Protein AF-A0A4Q6EP50-F1 (afdb_monomer)

Mean predicted aligned error: 2.56 Å

Sequence (118 aa):
MTIAEQVRAAAAGEHPRLIARMASGWLFLGDTQPLSGYCVLVADPVVGSLNALDEGARAIYLRDMGLVGDALLAGLGAARVNYEFWGNLDPTLHTHIVPRFSWEPASLRVLPPRQAYD

Radius of gyration: 14.12 Å; Cα contacts (8 Å, |Δi|>4): 181; chains: 1; bounding box: 37×26×37 Å

Solvent-accessible surface area (backbone atoms only — not comparable to full-atom values): 6751 Å² total; per-residue (Å²): 125,56,71,72,52,47,52,54,30,44,77,71,73,66,38,93,44,61,74,44,83,52,94,35,22,42,34,28,52,40,97,62,61,91,42,76,75,25,27,33,42,34,40,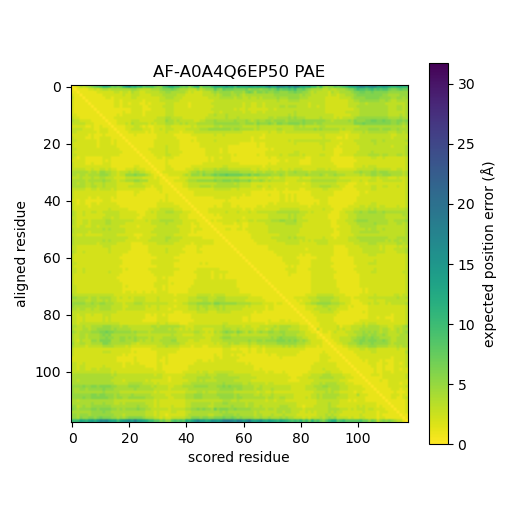54,75,82,37,54,38,75,82,72,43,55,74,68,59,36,52,43,38,57,48,51,53,48,53,52,43,52,48,40,35,72,74,68,66,30,74,46,68,46,80,46,76,74,39,79,89,59,62,40,33,42,35,42,38,36,47,37,54,83,84,49,56,74,83,41,66,77,42,59,66,69,75,52,67,106

Foldseek 3Di:
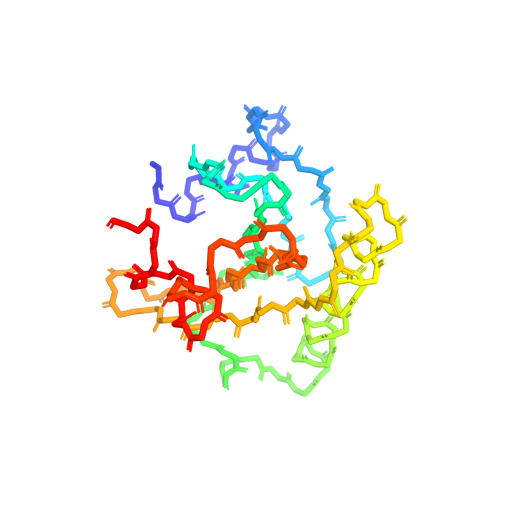DALVVQQVCVVVVNNPFWPDAAPQATKGADPDCLPPLWIKGFGVVWDQELVRDDPVSSVSSVVRLVVSFVCCCVVVVFPGWDWDFDCPVPRTDMITIGGHHPPPDPVLSPDDCVVSPD

Nearest PDB structures (foldseek):
  2oik-assembly2_D  TM=9.138E-01  e=2.570E-05  Methylobacillus flagellatus KT
  3p0t-assembly1_B  TM=7.956E-01  e=2.413E-05  Mycobacterium avium subsp. paratuberculosis K-10
  7mqw-assembly1_B  TM=7.989E-01  e=6.219E-05  Mycolicibacterium smegmatis
  3l7x-assembly1_A-2  TM=8.307E-01  e=8.527E-05  Streptococcus mutans UA159
  3imi-assembly2_C  TM=8.095E-01  e=1.030E-04  Bacillus anthracis str. 'Ames Ancestor'

pLDDT: mean 96.07, std 3.41, range [77.19, 98.81]

Secondary structure (DSSP, 8-state):
--HHHHHHHHHTT--TTEEEE-SSEEEEE-SS-SSTT-EEEEESS--SSGGGS-HHHHHHHHHHHHHHHHHHHHHH--SEEEEE---SSS-S-EEEEEEE-TTS-HHHHTS-HHHHH-

Structure (mmCIF, N/CA/C/O backbo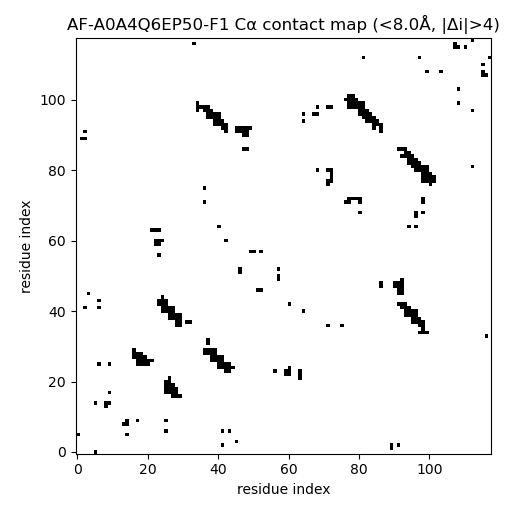ne):
data_AF-A0A4Q6EP50-F1
#
_entry.id   AF-A0A4Q6EP50-F1
#
loop_
_atom_site.group_PDB
_atom_site.id
_atom_site.type_symbol
_atom_site.label_atom_id
_atom_site.label_alt_id
_atom_site.label_comp_id
_atom_site.label_asym_id
_atom_site.label_entity_id
_atom_site.label_seq_id
_atom_site.pdbx_PDB_ins_code
_atom_site.Cartn_x
_atom_site.Cartn_y
_atom_site.Cartn_z
_atom_site.occupancy
_atom_site.B_iso_or_equiv
_atom_site.auth_seq_id
_atom_site.auth_comp_id
_atom_site.auth_asym_id
_atom_site.auth_atom_id
_atom_site.pdbx_PDB_model_num
ATOM 1 N N . MET A 1 1 ? -3.029 16.546 1.460 1.00 77.19 1 MET A N 1
ATOM 2 C CA . MET A 1 1 ? -3.968 16.180 2.539 1.00 77.19 1 MET A CA 1
ATOM 3 C C . MET A 1 1 ? -3.227 15.271 3.496 1.00 77.19 1 MET A C 1
ATOM 5 O O . MET A 1 1 ? -2.535 14.373 3.026 1.00 77.19 1 MET A O 1
ATOM 9 N N . THR A 1 2 ? -3.334 15.507 4.798 1.00 87.88 2 THR A N 1
ATOM 10 C CA . THR A 1 2 ? -2.848 14.560 5.814 1.00 87.88 2 THR A CA 1
ATOM 11 C C . THR A 1 2 ? -3.575 13.222 5.671 1.00 87.88 2 THR A C 1
ATOM 13 O O . THR A 1 2 ? -4.675 13.168 5.112 1.00 87.88 2 THR A O 1
ATOM 16 N N . ILE A 1 3 ? -3.013 12.133 6.196 1.00 90.38 3 ILE A N 1
ATOM 17 C CA . ILE A 1 3 ? -3.696 10.829 6.172 1.00 90.38 3 ILE A CA 1
ATOM 18 C C . ILE A 1 3 ? -5.085 10.890 6.828 1.00 90.38 3 ILE A C 1
ATOM 20 O O . ILE A 1 3 ? -6.055 10.367 6.282 1.00 90.38 3 ILE A O 1
ATOM 24 N N . ALA A 1 4 ? -5.222 11.605 7.946 1.00 89.50 4 ALA A N 1
ATOM 25 C CA . ALA A 1 4 ? -6.514 11.771 8.609 1.00 89.50 4 ALA A CA 1
ATOM 26 C C . ALA A 1 4 ? -7.541 12.521 7.736 1.00 89.50 4 ALA A C 1
ATOM 28 O O . ALA A 1 4 ? -8.731 12.210 7.771 1.00 89.50 4 ALA A O 1
ATOM 29 N N . GLU A 1 5 ? -7.103 13.504 6.944 1.00 92.38 5 GLU A N 1
ATOM 30 C CA . GLU A 1 5 ? -7.964 14.185 5.969 1.00 92.38 5 GLU A CA 1
ATOM 31 C C . GLU A 1 5 ? -8.380 13.255 4.830 1.00 92.38 5 GLU A C 1
ATOM 33 O O . GLU A 1 5 ? -9.546 13.277 4.439 1.00 92.38 5 GLU A O 1
ATOM 38 N N . GLN A 1 6 ? -7.464 12.420 4.327 1.00 94.38 6 GLN A N 1
ATOM 39 C CA . GLN A 1 6 ? -7.779 11.441 3.283 1.00 94.38 6 GLN A CA 1
ATOM 40 C C . GLN A 1 6 ? -8.835 10.440 3.759 1.00 94.38 6 GLN A C 1
ATOM 42 O O . GLN A 1 6 ? -9.818 10.220 3.057 1.00 94.38 6 GLN A O 1
ATOM 47 N N . VAL A 1 7 ? -8.688 9.901 4.975 1.00 95.12 7 VAL A N 1
ATOM 48 C CA . VAL A 1 7 ? -9.666 8.978 5.578 1.00 95.12 7 VAL A CA 1
ATOM 49 C C . VAL A 1 7 ? -11.034 9.641 5.743 1.00 95.12 7 VAL A C 1
ATOM 51 O O . VAL A 1 7 ? -12.043 9.048 5.368 1.00 95.12 7 VAL A O 1
ATOM 54 N N . ARG A 1 8 ? -11.094 10.886 6.242 1.00 95.69 8 ARG A N 1
ATOM 55 C CA . ARG A 1 8 ? -12.371 11.614 6.367 1.00 95.69 8 ARG A CA 1
ATOM 56 C C . ARG A 1 8 ? -13.044 11.841 5.015 1.00 95.69 8 ARG A C 1
ATOM 58 O O . ARG A 1 8 ? -14.235 11.579 4.891 1.00 95.69 8 ARG A O 1
ATOM 65 N N . ALA A 1 9 ? -12.293 12.285 4.009 1.00 96.56 9 ALA A N 1
ATOM 66 C CA . ALA A 1 9 ? -12.827 12.484 2.663 1.00 96.56 9 ALA A CA 1
ATOM 67 C C . ALA A 1 9 ? -13.284 11.160 2.030 1.00 96.56 9 ALA A C 1
ATOM 69 O O . ALA A 1 9 ? -14.310 11.113 1.359 1.00 96.56 9 ALA A O 1
ATOM 70 N N . ALA A 1 10 ? -12.559 10.064 2.269 1.00 96.94 10 ALA A N 1
ATOM 71 C CA . ALA A 1 10 ? -12.936 8.739 1.791 1.00 96.94 10 ALA A CA 1
ATOM 72 C C . ALA A 1 10 ? -14.239 8.253 2.436 1.00 96.94 10 ALA A C 1
ATOM 74 O O . ALA A 1 10 ? -15.130 7.782 1.733 1.00 96.94 10 ALA A O 1
ATOM 75 N N . ALA A 1 11 ? -14.384 8.444 3.751 1.00 95.75 11 ALA A N 1
ATOM 76 C CA . ALA A 1 11 ? -15.606 8.127 4.484 1.00 95.75 11 ALA A CA 1
ATOM 77 C C . ALA A 1 11 ? -16.813 8.965 4.029 1.00 95.75 11 ALA A C 1
ATOM 79 O O . ALA A 1 11 ? -17.938 8.474 4.061 1.00 95.75 11 ALA A O 1
ATOM 80 N N . ALA A 1 12 ? -16.581 10.197 3.567 1.00 97.06 12 ALA A N 1
ATOM 81 C CA . ALA A 1 12 ? -17.604 11.053 2.967 1.00 97.06 12 ALA A CA 1
ATOM 82 C C . ALA A 1 12 ? -17.913 10.715 1.491 1.00 97.06 12 ALA A C 1
ATOM 84 O O . ALA A 1 12 ? -18.843 11.277 0.920 1.00 97.06 12 ALA A O 1
ATOM 85 N N . GLY A 1 13 ? -17.158 9.807 0.858 1.00 95.75 13 GLY A N 1
ATOM 86 C CA . GLY A 1 13 ? -17.290 9.502 -0.572 1.00 95.75 13 GLY A CA 1
ATOM 87 C C . GLY A 1 13 ? -16.727 10.588 -1.498 1.00 95.75 13 GLY A C 1
ATOM 88 O O . GLY A 1 13 ? -17.034 10.609 -2.685 1.00 95.75 13 GLY A O 1
ATOM 89 N N . GLU A 1 14 ? -15.898 11.485 -0.967 1.00 96.25 14 GLU A N 1
ATOM 90 C CA . GLU A 1 14 ? -15.391 12.676 -1.659 1.00 96.25 14 GLU A CA 1
ATOM 91 C C . GLU A 1 14 ? -13.939 12.522 -2.126 1.00 96.25 14 GLU A C 1
ATOM 93 O O . GLU A 1 14 ? -13.424 13.371 -2.854 1.00 96.25 14 GLU A O 1
ATOM 98 N N . HIS A 1 15 ? -13.243 11.457 -1.713 1.00 96.69 15 HIS A N 1
ATOM 99 C CA . HIS A 1 15 ? -11.838 11.280 -2.064 1.00 96.69 15 HIS A CA 1
ATOM 100 C C . HIS A 1 15 ? -11.682 10.787 -3.517 1.00 96.69 15 HIS A C 1
ATOM 102 O O . HIS A 1 15 ? -11.966 9.620 -3.799 1.00 96.69 15 HIS A O 1
ATOM 108 N N . PRO A 1 16 ? -11.145 11.605 -4.445 1.00 94.81 16 PRO A N 1
ATOM 109 C CA . PRO A 1 16 ? -11.192 11.328 -5.888 1.00 94.81 16 PRO A CA 1
ATOM 110 C C . PRO A 1 16 ? -10.329 10.137 -6.324 1.00 94.81 16 PRO A C 1
ATOM 112 O O . PRO A 1 16 ? -10.453 9.650 -7.442 1.00 94.81 16 PRO A O 1
ATOM 115 N N . ARG A 1 17 ? -9.423 9.689 -5.452 1.00 96.31 17 ARG A N 1
ATOM 116 C CA . ARG A 1 17 ? -8.491 8.578 -5.698 1.00 96.31 17 ARG A CA 1
ATOM 117 C C . ARG A 1 17 ? -8.797 7.346 -4.853 1.00 96.31 17 ARG A C 1
ATOM 119 O O . ARG A 1 17 ? -7.959 6.455 -4.758 1.00 96.31 17 ARG A O 1
ATOM 126 N N . LEU A 1 18 ? -9.947 7.319 -4.178 1.00 97.88 18 LEU A N 1
ATOM 127 C CA . LEU A 1 18 ? -10.389 6.131 -3.456 1.00 97.88 18 LEU A CA 1
ATOM 128 C C . LEU A 1 18 ? -10.618 4.989 -4.451 1.00 97.88 18 LEU A C 1
ATOM 130 O O . LEU A 1 18 ? -11.381 5.135 -5.400 1.00 97.88 18 LEU A O 1
ATOM 134 N N . ILE A 1 19 ? -9.960 3.857 -4.214 1.00 97.81 19 ILE A N 1
ATOM 135 C CA . I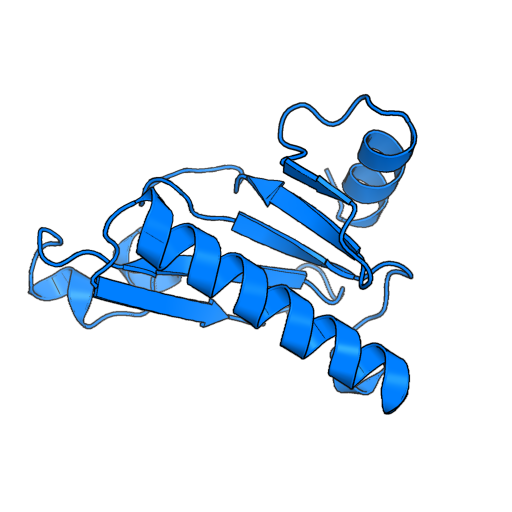LE A 1 19 ? -10.175 2.619 -4.966 1.00 97.81 19 ILE A CA 1
ATOM 136 C C . ILE A 1 19 ? -11.219 1.772 -4.242 1.00 97.81 19 ILE A C 1
ATOM 138 O O . ILE A 1 19 ? -12.195 1.338 -4.849 1.00 97.81 19 ILE A O 1
ATOM 142 N N . ALA A 1 20 ? -11.018 1.530 -2.943 1.00 97.94 20 ALA A N 1
ATOM 143 C CA . ALA A 1 20 ? -11.898 0.666 -2.164 1.00 97.94 20 ALA A CA 1
ATOM 144 C C . ALA A 1 20 ? -11.802 0.916 -0.653 1.00 97.94 20 ALA A C 1
ATOM 146 O O . ALA A 1 20 ? -10.748 1.287 -0.127 1.00 97.94 20 ALA A O 1
ATOM 147 N N . ARG A 1 21 ? -12.899 0.615 0.056 1.00 98.25 21 ARG A N 1
ATOM 148 C CA . ARG A 1 21 ? -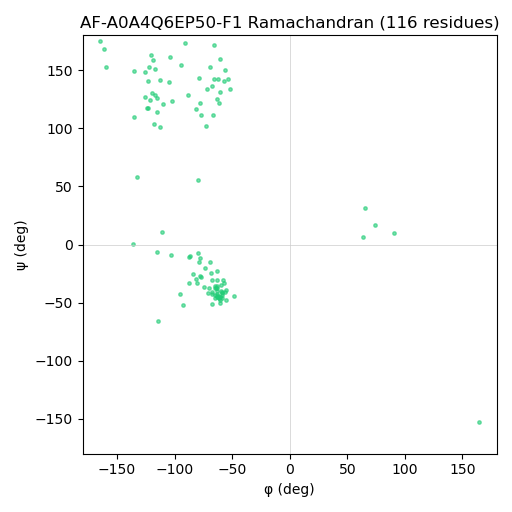12.866 0.314 1.492 1.00 98.25 21 ARG A CA 1
ATOM 149 C C . ARG A 1 21 ? -12.449 -1.148 1.661 1.00 98.25 21 ARG A C 1
ATOM 151 O O . ARG A 1 21 ? -13.159 -2.045 1.217 1.00 98.25 21 ARG A O 1
ATOM 158 N N . MET A 1 22 ? -11.301 -1.365 2.289 1.00 98.38 22 MET A N 1
ATOM 159 C CA . MET A 1 22 ? -10.769 -2.682 2.653 1.00 98.38 22 MET A CA 1
ATOM 160 C C . MET A 1 22 ? -11.249 -3.062 4.059 1.00 98.38 22 MET A C 1
ATOM 162 O O . MET A 1 22 ? -11.850 -2.232 4.737 1.00 98.38 22 MET A O 1
ATOM 166 N N . ALA A 1 23 ? -10.994 -4.279 4.539 1.00 98.44 23 ALA A N 1
ATOM 167 C CA . ALA A 1 23 ? -11.355 -4.642 5.911 1.00 98.44 23 ALA A CA 1
ATOM 168 C C . ALA A 1 23 ? -10.463 -3.911 6.931 1.00 98.44 23 ALA A C 1
ATOM 170 O O . ALA A 1 23 ? -10.949 -3.446 7.961 1.00 98.44 23 ALA A O 1
ATOM 171 N N . SER A 1 24 ? -9.177 -3.737 6.616 1.00 98.25 24 SER A N 1
ATOM 172 C CA . SER A 1 24 ? -8.195 -3.076 7.482 1.00 98.25 24 SER A CA 1
ATOM 173 C C . SER A 1 24 ? -8.130 -1.555 7.348 1.00 98.25 24 SER A C 1
ATOM 175 O O . SER A 1 24 ? -7.409 -0.910 8.110 1.00 98.25 24 SER A O 1
ATOM 177 N N . GLY A 1 25 ? -8.791 -0.974 6.343 1.00 98.12 25 GLY A N 1
ATOM 178 C CA . GLY A 1 25 ? -8.540 0.420 5.999 1.00 98.12 25 GLY A CA 1
ATOM 179 C C . GLY A 1 25 ? -9.055 0.875 4.642 1.00 98.12 25 GLY A C 1
ATOM 180 O O . GLY A 1 25 ? -10.019 0.333 4.105 1.00 98.12 25 GLY A O 1
ATOM 181 N N . TRP A 1 26 ? -8.389 1.879 4.086 1.00 98.62 26 TRP A N 1
ATOM 182 C CA . TRP A 1 26 ? -8.757 2.549 2.842 1.00 98.62 26 TRP A CA 1
ATOM 183 C C . TRP A 1 26 ? -7.642 2.403 1.817 1.00 98.62 26 TRP A C 1
ATOM 185 O O . TRP A 1 26 ? -6.478 2.662 2.120 1.00 98.62 26 TRP A O 1
ATOM 195 N N . LEU A 1 27 ? -7.999 1.989 0.605 1.00 98.62 27 LEU A N 1
ATOM 196 C CA . LEU A 1 27 ? -7.059 1.851 -0.497 1.00 98.62 27 LEU A CA 1
ATOM 197 C C . LEU A 1 27 ? -7.196 3.032 -1.450 1.00 98.62 27 LEU A C 1
ATOM 199 O O . LEU A 1 27 ? -8.267 3.257 -2.019 1.00 98.62 27 LEU A O 1
ATOM 203 N N . PHE A 1 28 ? -6.096 3.738 -1.671 1.00 98.31 28 PHE A N 1
ATOM 204 C CA . PHE A 1 28 ? -6.026 4.878 -2.573 1.00 98.31 28 PHE A CA 1
ATOM 205 C C . PHE A 1 28 ? -5.076 4.609 -3.731 1.00 98.31 28 PHE A C 1
ATOM 207 O O . PHE A 1 28 ? -4.078 3.907 -3.575 1.00 98.31 28 PHE A O 1
ATOM 214 N N . LEU A 1 29 ? -5.343 5.232 -4.876 1.00 97.62 29 LEU A N 1
ATOM 215 C CA . LEU A 1 29 ? -4.334 5.406 -5.913 1.00 97.62 29 LEU A CA 1
ATOM 216 C C . LEU A 1 29 ? -3.316 6.451 -5.436 1.00 97.62 29 LEU A C 1
ATOM 218 O O . LEU A 1 29 ? -3.717 7.508 -4.941 1.00 97.62 29 LEU A O 1
ATOM 222 N N . GLY A 1 30 ? -2.020 6.174 -5.584 1.00 94.81 30 GLY A N 1
ATOM 223 C CA . GLY A 1 30 ? -0.950 7.103 -5.216 1.00 94.81 30 GLY A CA 1
ATOM 224 C C . GLY A 1 30 ? -1.078 8.463 -5.915 1.00 94.81 30 GLY A C 1
ATOM 225 O O . GLY A 1 30 ? -1.623 8.556 -7.014 1.00 94.81 30 GLY A O 1
ATOM 226 N N . ASP A 1 31 ? -0.603 9.525 -5.256 1.00 90.06 31 ASP A N 1
ATOM 227 C CA . ASP A 1 31 ? -0.702 10.916 -5.744 1.00 90.06 31 ASP A CA 1
ATOM 228 C C . ASP A 1 31 ? -0.023 11.089 -7.105 1.00 90.06 31 ASP A C 1
ATOM 230 O O . ASP A 1 31 ? -0.546 11.750 -8.001 1.00 90.06 31 ASP A O 1
ATOM 234 N N . THR A 1 32 ? 1.132 10.451 -7.255 1.00 91.25 32 THR A N 1
ATOM 235 C CA . THR A 1 32 ? 1.845 10.285 -8.515 1.00 91.25 32 THR A CA 1
ATOM 236 C C . THR A 1 32 ? 1.661 8.856 -9.013 1.00 91.25 32 THR A C 1
ATOM 238 O O . THR A 1 32 ? 1.298 7.960 -8.253 1.00 91.25 32 THR A O 1
ATOM 241 N N . GLN A 1 33 ? 1.902 8.626 -10.302 1.00 95.12 33 GLN A N 1
ATOM 242 C CA . GLN A 1 33 ? 1.836 7.296 -10.917 1.00 95.12 33 GLN A CA 1
ATOM 243 C C . GLN A 1 33 ? 3.075 7.038 -11.790 1.00 9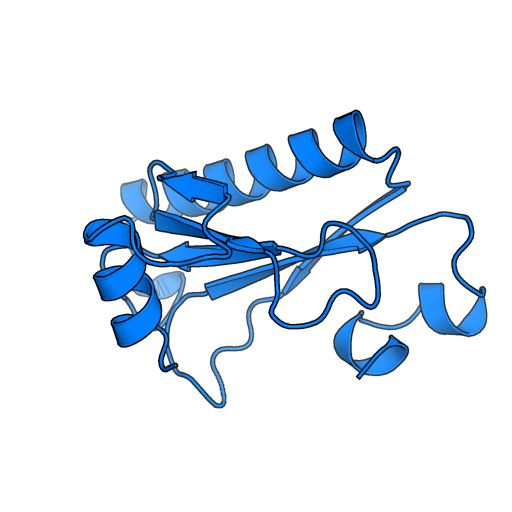5.12 33 GLN A C 1
ATOM 245 O O . GLN A 1 33 ? 2.927 6.800 -12.989 1.00 95.12 33 GLN A O 1
ATOM 250 N N . PRO A 1 34 ? 4.305 7.106 -11.237 1.00 92.56 34 PRO A N 1
ATOM 251 C CA . PRO A 1 34 ? 5.507 6.810 -12.021 1.00 92.56 34 PRO A CA 1
ATOM 252 C C . PRO A 1 34 ? 5.478 5.379 -12.572 1.00 92.56 34 PRO A C 1
ATOM 254 O O . PRO A 1 34 ? 5.894 5.124 -13.699 1.00 92.56 34 PRO A O 1
ATOM 257 N N . LEU A 1 35 ? 4.910 4.462 -11.788 1.00 95.94 35 LEU A N 1
ATOM 258 C CA . LEU A 1 35 ? 4.474 3.148 -12.226 1.00 95.94 35 LEU A CA 1
ATOM 259 C C . LEU A 1 35 ? 2.954 3.087 -12.081 1.00 95.94 35 LEU A C 1
ATOM 261 O O . LEU A 1 35 ? 2.411 3.367 -11.010 1.00 95.94 35 LEU A O 1
ATOM 265 N N . SER A 1 36 ? 2.270 2.745 -13.173 1.00 95.50 36 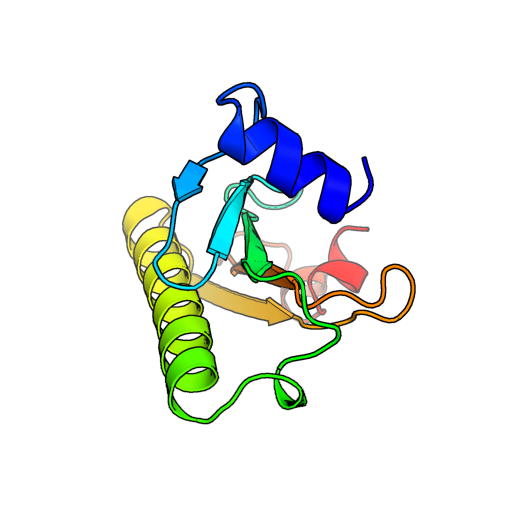SER A N 1
ATOM 266 C CA . SER A 1 36 ? 0.810 2.631 -13.182 1.00 95.50 36 SER A CA 1
ATOM 267 C C . SER A 1 36 ? 0.346 1.562 -12.196 1.00 95.50 36 SER A C 1
ATOM 269 O O . SER A 1 36 ? 0.853 0.441 -12.213 1.00 95.50 36 SER A O 1
ATOM 271 N N . GLY A 1 37 ? -0.629 1.913 -11.358 1.00 97.00 37 GLY A N 1
ATOM 272 C CA . GLY A 1 37 ? -1.168 1.026 -10.327 1.00 97.00 37 GLY A CA 1
ATOM 273 C C . GLY A 1 37 ? -0.467 1.132 -8.978 1.00 97.00 37 GLY A C 1
ATOM 274 O O . GLY A 1 37 ? -0.711 0.303 -8.109 1.00 97.00 37 GLY A O 1
ATOM 275 N N . TYR A 1 38 ? 0.401 2.126 -8.774 1.00 98.00 38 TYR A N 1
ATOM 276 C CA . TYR A 1 38 ? 0.905 2.427 -7.439 1.00 98.00 38 TYR A CA 1
ATOM 277 C C . TYR A 1 38 ? -0.259 2.833 -6.525 1.00 98.00 38 TYR A C 1
ATOM 279 O O . TYR A 1 38 ? -0.969 3.807 -6.790 1.00 98.00 38 TYR A O 1
ATOM 287 N N . CYS A 1 39 ? -0.425 2.087 -5.437 1.00 98.19 39 CYS A N 1
ATOM 288 C CA . CYS A 1 39 ? -1.467 2.291 -4.444 1.00 98.19 39 CYS A CA 1
ATOM 289 C C . CYS A 1 39 ? -0.881 2.607 -3.065 1.00 98.19 39 CYS A C 1
ATOM 291 O O . CYS A 1 39 ? 0.249 2.235 -2.743 1.00 98.19 39 CYS A O 1
ATOM 293 N N . VAL A 1 40 ? -1.695 3.233 -2.218 1.00 97.69 40 VAL A N 1
ATOM 294 C CA . VAL A 1 40 ? -1.416 3.429 -0.795 1.00 97.69 40 VAL A CA 1
ATOM 295 C C . VAL A 1 40 ? -2.570 2.843 0.010 1.00 97.69 40 VAL A C 1
ATOM 297 O O . VAL A 1 40 ? -3.707 3.297 -0.111 1.00 97.69 40 VAL A O 1
ATOM 300 N N . LEU A 1 41 ? -2.285 1.824 0.819 1.00 98.56 41 LEU A N 1
ATOM 301 C CA . LEU A 1 41 ? -3.224 1.317 1.821 1.00 98.56 41 LEU A CA 1
ATOM 302 C C . LEU A 1 41 ? -3.017 2.100 3.114 1.00 98.56 41 LEU A C 1
ATOM 304 O O . LEU A 1 41 ? -1.893 2.195 3.593 1.00 98.56 41 LEU A O 1
ATOM 308 N N . VAL A 1 42 ? -4.089 2.640 3.678 1.00 98.00 42 VAL A N 1
ATOM 309 C CA . VAL A 1 42 ? -4.084 3.416 4.922 1.00 98.00 42 VAL A CA 1
ATOM 310 C C . VAL A 1 42 ? -4.915 2.687 5.965 1.00 98.00 42 VAL A C 1
ATOM 312 O O . VAL A 1 42 ? -6.066 2.351 5.688 1.00 98.00 42 VAL A O 1
ATOM 315 N N . ALA A 1 43 ? -4.364 2.462 7.158 1.00 97.88 43 ALA A N 1
ATOM 316 C CA . ALA A 1 43 ? -5.086 1.798 8.243 1.00 97.88 43 ALA A CA 1
ATOM 317 C C . ALA A 1 43 ? -6.283 2.624 8.748 1.00 97.88 43 ALA A C 1
ATOM 319 O O . ALA A 1 43 ? -6.203 3.848 8.870 1.00 97.88 43 ALA A O 1
ATOM 320 N N . ASP A 1 44 ? -7.374 1.936 9.087 1.00 96.62 44 ASP A N 1
ATOM 321 C CA . ASP A 1 44 ? -8.527 2.5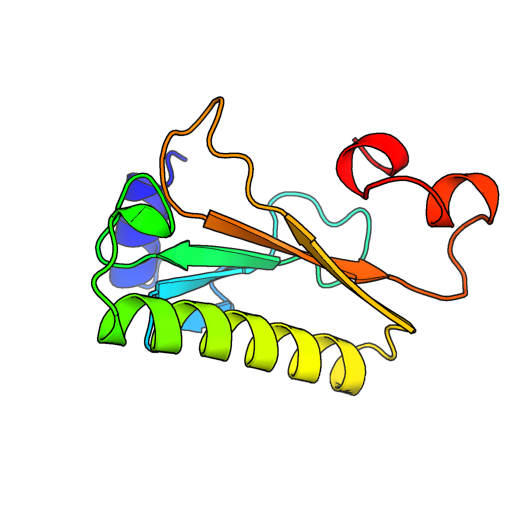05 9.788 1.00 96.62 44 ASP A CA 1
ATOM 322 C C . ASP A 1 44 ? -8.966 1.539 10.910 1.00 96.62 44 ASP A C 1
ATOM 324 O O . ASP A 1 44 ? -9.458 0.451 10.596 1.00 96.62 44 ASP A O 1
ATOM 328 N N . PRO A 1 45 ? -8.767 1.879 12.200 1.00 95.06 45 PRO A N 1
ATOM 329 C CA . PRO A 1 45 ? -8.396 3.201 12.707 1.00 95.06 45 PRO A CA 1
ATOM 330 C C . PRO A 1 45 ? -6.971 3.626 12.334 1.00 95.06 45 PRO A C 1
ATOM 332 O O . PRO A 1 45 ? -6.075 2.799 12.160 1.00 95.06 45 PRO A O 1
ATOM 335 N N . VAL A 1 46 ? -6.762 4.942 12.246 1.00 95.56 46 VAL A N 1
ATOM 336 C CA . VAL A 1 46 ? -5.435 5.524 12.015 1.00 95.56 46 VAL A CA 1
ATOM 337 C C . VAL A 1 46 ? -4.559 5.251 13.238 1.00 95.56 46 VAL A C 1
ATOM 339 O O . VAL A 1 46 ? -4.782 5.800 14.316 1.00 95.56 46 VAL A O 1
ATOM 342 N N . VAL A 1 47 ? -3.552 4.398 13.063 1.00 96.12 47 VAL A N 1
ATOM 343 C CA . VAL A 1 47 ? -2.556 4.032 14.084 1.00 96.12 47 VAL A CA 1
ATOM 344 C C . VAL A 1 47 ? -1.157 4.387 13.600 1.00 96.12 47 VAL A C 1
ATOM 346 O O . VAL A 1 47 ? -0.967 4.591 12.411 1.00 96.12 47 VAL A O 1
ATOM 349 N N . GLY A 1 48 ? -0.162 4.458 14.487 1.00 95.75 48 GLY A N 1
ATOM 350 C CA . GLY A 1 48 ? 1.182 4.912 14.101 1.00 95.75 48 GLY A CA 1
ATOM 351 C C . GLY A 1 48 ? 2.030 3.884 13.345 1.00 95.75 48 GLY A C 1
ATOM 352 O O . GLY A 1 48 ? 2.908 4.250 12.571 1.00 95.75 48 GLY A O 1
ATOM 353 N N . SER A 1 49 ? 1.804 2.589 13.570 1.00 96.12 49 SER A N 1
ATOM 354 C CA . SER A 1 49 ? 2.621 1.525 12.979 1.00 96.12 49 SER A CA 1
ATOM 355 C C . SER A 1 49 ? 1.909 0.177 13.004 1.00 96.12 49 SER A C 1
ATOM 357 O O . SER A 1 49 ? 0.922 -0.014 13.716 1.00 96.12 49 SER A O 1
ATOM 359 N N . LEU A 1 50 ? 2.458 -0.798 12.276 1.00 97.00 50 LEU A N 1
ATOM 360 C CA . LEU A 1 50 ? 1.982 -2.183 12.286 1.00 97.00 50 LEU A CA 1
ATOM 361 C C . LEU A 1 50 ? 2.012 -2.796 13.701 1.00 97.00 50 LEU A C 1
ATOM 363 O O . LEU A 1 50 ? 1.184 -3.640 14.043 1.00 97.00 50 LEU A O 1
ATOM 367 N N . ASN A 1 51 ? 2.957 -2.354 14.537 1.00 96.88 51 ASN A N 1
ATOM 368 C CA . ASN A 1 51 ? 3.127 -2.817 15.913 1.00 96.88 51 ASN A CA 1
ATOM 369 C C . ASN A 1 51 ? 2.059 -2.280 16.871 1.00 96.88 51 ASN A C 1
ATOM 371 O O . ASN A 1 51 ? 1.864 -2.872 17.928 1.00 96.88 51 ASN A O 1
ATOM 375 N N . ALA A 1 52 ? 1.377 -1.191 16.510 1.00 97.44 52 ALA A N 1
ATOM 376 C CA . ALA A 1 52 ? 0.284 -0.633 17.301 1.00 97.44 52 ALA A CA 1
ATOM 377 C C . ALA A 1 52 ? -1.037 -1.406 17.127 1.00 97.44 52 ALA A C 1
ATOM 379 O O . ALA A 1 52 ? -1.949 -1.237 17.930 1.00 97.44 52 ALA A O 1
ATOM 380 N N . LEU A 1 53 ? -1.143 -2.251 16.095 1.00 98.00 53 LEU A N 1
ATOM 381 C CA . LEU A 1 53 ? -2.278 -3.151 15.904 1.00 98.00 53 LEU A CA 1
ATOM 382 C C . LEU A 1 53 ? -2.157 -4.379 16.812 1.00 98.00 53 LEU A C 1
ATOM 384 O O . LEU A 1 53 ? -1.057 -4.927 16.972 1.00 98.00 53 LEU A O 1
ATOM 388 N N . ASP A 1 54 ? -3.295 -4.846 17.332 1.00 98.12 54 ASP A N 1
ATOM 389 C CA . ASP A 1 54 ? -3.401 -6.185 17.912 1.00 98.12 54 ASP A CA 1
ATOM 390 C C . ASP A 1 54 ? -3.202 -7.275 16.843 1.00 98.12 54 ASP A C 1
ATOM 392 O O . ASP A 1 54 ? -3.096 -6.999 15.645 1.00 98.12 54 ASP A O 1
ATOM 396 N N . GLU A 1 55 ? -3.102 -8.531 17.274 1.00 98.25 55 GLU A N 1
ATOM 397 C CA . GLU A 1 55 ? -2.817 -9.655 16.379 1.00 98.25 55 GLU A CA 1
ATOM 398 C C . GLU A 1 55 ? -3.862 -9.808 15.263 1.00 98.25 55 GLU A C 1
ATOM 400 O O . GLU A 1 55 ? -3.499 -10.013 14.101 1.00 98.25 55 GLU A O 1
ATOM 405 N N . GLY A 1 56 ? -5.146 -9.649 15.593 1.00 98.56 56 GLY A N 1
ATOM 406 C CA . GLY A 1 56 ? -6.241 -9.802 14.640 1.00 98.56 56 GLY A CA 1
ATOM 407 C C . GLY A 1 56 ? -6.231 -8.700 13.586 1.00 98.56 56 GLY A C 1
ATOM 408 O O . GLY A 1 56 ? -6.212 -8.978 12.386 1.00 98.56 56 GLY A O 1
ATOM 409 N N . ALA A 1 57 ? -6.171 -7.442 14.019 1.00 98.50 57 ALA A N 1
ATOM 410 C CA . ALA A 1 57 ? -6.128 -6.294 13.122 1.00 98.50 57 ALA A CA 1
ATOM 411 C C . ALA A 1 57 ? -4.859 -6.299 12.256 1.00 98.50 57 ALA A C 1
ATOM 413 O O . ALA A 1 57 ? -4.917 -5.994 11.062 1.00 98.50 57 ALA A O 1
ATOM 414 N N . ARG A 1 58 ? -3.717 -6.716 12.819 1.00 98.62 58 ARG A N 1
ATOM 415 C CA . ARG A 1 58 ? -2.461 -6.866 12.075 1.00 98.62 58 ARG A CA 1
ATOM 416 C C . ARG A 1 58 ? -2.571 -7.924 10.981 1.00 98.62 58 ARG A C 1
ATOM 418 O O . ARG A 1 58 ? -2.116 -7.682 9.864 1.00 98.62 58 ARG A O 1
ATOM 425 N N . ALA A 1 59 ? -3.178 -9.072 11.279 1.00 98.69 59 ALA A N 1
ATOM 426 C CA . ALA A 1 59 ? -3.381 -10.132 10.297 1.00 98.69 59 ALA A CA 1
ATOM 427 C C . ALA A 1 59 ? -4.284 -9.671 9.142 1.00 98.69 59 ALA A C 1
ATOM 429 O O . ALA A 1 59 ? -3.961 -9.921 7.981 1.00 98.69 59 ALA A O 1
ATOM 430 N N . ILE A 1 60 ? -5.369 -8.948 9.442 1.00 98.81 60 ILE A N 1
ATOM 431 C CA . ILE A 1 60 ? -6.261 -8.385 8.417 1.00 98.81 60 ILE A CA 1
ATOM 432 C C . ILE A 1 60 ? -5.506 -7.370 7.553 1.00 98.81 60 ILE A C 1
ATOM 434 O O . ILE A 1 60 ? -5.588 -7.445 6.331 1.00 98.81 60 ILE A O 1
ATOM 438 N N . TYR A 1 61 ? -4.717 -6.477 8.156 1.00 98.75 61 TYR A N 1
ATOM 439 C CA . TYR A 1 61 ? -3.945 -5.477 7.414 1.00 98.75 61 TYR A CA 1
ATOM 440 C C . TYR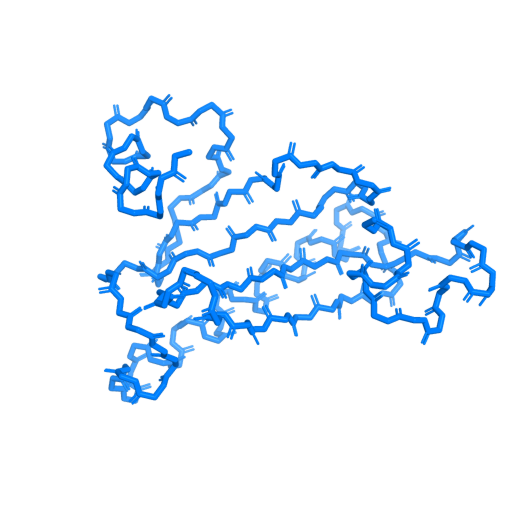 A 1 61 ? -2.941 -6.110 6.442 1.00 98.75 61 TYR A C 1
ATOM 442 O O . TYR A 1 61 ? -2.906 -5.758 5.264 1.00 98.75 61 TYR A O 1
ATOM 450 N N . LEU A 1 62 ? -2.162 -7.091 6.906 1.00 98.62 62 LEU A N 1
ATOM 451 C CA . LEU A 1 62 ? -1.208 -7.810 6.055 1.00 98.62 62 LEU A CA 1
ATOM 452 C C . LEU A 1 62 ? -1.907 -8.629 4.960 1.00 98.62 62 LEU A C 1
ATOM 454 O O . LEU A 1 62 ? -1.404 -8.718 3.840 1.00 98.62 62 LEU A O 1
ATOM 458 N N . ARG A 1 63 ? -3.078 -9.203 5.259 1.00 98.81 63 ARG A N 1
ATOM 459 C CA . ARG A 1 63 ? -3.893 -9.912 4.268 1.00 98.81 63 ARG A CA 1
ATOM 460 C C . ARG A 1 63 ? -4.402 -8.965 3.185 1.00 98.81 63 ARG A C 1
ATOM 462 O O . ARG A 1 63 ? -4.295 -9.295 2.007 1.00 98.81 63 ARG A O 1
ATOM 469 N N . ASP A 1 64 ? -4.927 -7.806 3.567 1.00 98.81 64 ASP A N 1
ATOM 470 C CA . ASP A 1 64 ? -5.441 -6.817 2.620 1.00 98.81 64 ASP A CA 1
ATOM 471 C C . ASP A 1 64 ? -4.319 -6.257 1.736 1.00 98.81 64 ASP A C 1
ATOM 473 O O . ASP A 1 64 ? -4.523 -6.120 0.532 1.00 98.81 64 ASP A O 1
ATOM 477 N N . MET A 1 65 ? -3.106 -6.048 2.268 1.00 98.50 65 MET A N 1
ATOM 478 C CA . MET A 1 65 ? -1.928 -5.745 1.441 1.00 98.50 65 MET A CA 1
ATOM 479 C C . MET A 1 65 ? -1.685 -6.813 0.368 1.00 98.50 65 MET A C 1
ATOM 481 O O . MET A 1 65 ? -1.486 -6.474 -0.798 1.00 98.50 65 MET A O 1
ATOM 485 N N . GLY A 1 66 ? -1.714 -8.092 0.756 1.00 98.69 66 GLY A N 1
ATOM 486 C CA . GLY A 1 66 ? -1.537 -9.213 -0.167 1.00 98.69 66 GLY A CA 1
ATOM 487 C C . GLY A 1 66 ? -2.604 -9.241 -1.262 1.00 98.69 66 GLY A C 1
ATOM 488 O O . GLY A 1 66 ? -2.260 -9.341 -2.434 1.00 98.69 66 GLY A O 1
ATOM 489 N N . LEU A 1 67 ? -3.877 -9.044 -0.900 1.00 98.81 67 LEU A N 1
ATOM 490 C CA . LEU A 1 67 ? -4.984 -8.986 -1.862 1.00 98.81 67 LEU A CA 1
ATOM 491 C C . LEU A 1 67 ? -4.822 -7.863 -2.888 1.00 98.81 67 LEU A C 1
ATOM 493 O O . LEU A 1 67 ? -5.111 -8.057 -4.069 1.00 98.81 67 LEU A O 1
ATOM 497 N N . VAL A 1 68 ? -4.354 -6.691 -2.452 1.00 98.75 68 VAL A N 1
ATOM 498 C CA . VAL A 1 68 ? -4.037 -5.595 -3.375 1.00 98.75 68 VAL A CA 1
ATOM 499 C C . VAL A 1 68 ? -2.915 -6.016 -4.318 1.00 98.75 68 VAL A C 1
ATOM 501 O O . VAL A 1 68 ? -3.020 -5.800 -5.522 1.00 98.75 68 VAL A O 1
ATOM 504 N N . GLY A 1 69 ? -1.867 -6.656 -3.801 1.00 98.69 69 GLY A N 1
ATOM 505 C CA . GLY A 1 69 ? -0.789 -7.187 -4.626 1.00 98.69 69 GLY A CA 1
ATOM 506 C C . GLY A 1 69 ? -1.259 -8.196 -5.668 1.00 98.69 69 GLY A C 1
ATOM 507 O O . GLY A 1 69 ? -0.900 -8.067 -6.836 1.00 98.69 69 GLY A O 1
ATOM 508 N N . ASP A 1 70 ? -2.100 -9.152 -5.276 1.00 98.75 70 ASP A N 1
ATOM 509 C CA . ASP A 1 70 ? -2.682 -10.147 -6.181 1.00 98.75 70 ASP A CA 1
ATOM 510 C C . ASP A 1 70 ? -3.492 -9.475 -7.296 1.00 98.75 70 ASP A C 1
ATOM 512 O O . ASP A 1 70 ? -3.341 -9.812 -8.474 1.00 98.75 70 ASP A O 1
ATOM 516 N N . ALA A 1 71 ? -4.300 -8.468 -6.945 1.00 98.50 71 ALA A N 1
ATOM 517 C CA . ALA A 1 71 ? -5.065 -7.689 -7.912 1.00 98.50 71 ALA A CA 1
ATOM 518 C C . ALA A 1 71 ? -4.157 -6.917 -8.884 1.00 98.50 71 ALA A C 1
ATOM 520 O O . ALA A 1 71 ? -4.440 -6.875 -10.080 1.00 98.50 71 ALA A O 1
ATOM 521 N N . LEU A 1 72 ? -3.050 -6.345 -8.405 1.00 98.38 72 LEU A N 1
ATOM 522 C CA . LEU A 1 72 ? -2.079 -5.643 -9.248 1.00 98.38 72 LEU A CA 1
ATOM 523 C C . LEU A 1 72 ? -1.335 -6.597 -10.191 1.00 98.38 72 LEU A C 1
ATOM 525 O O . LEU A 1 72 ? -1.160 -6.287 -11.370 1.00 98.38 72 LEU A O 1
ATOM 529 N N . LEU A 1 73 ? -0.923 -7.767 -9.699 1.00 98.56 73 LEU A N 1
ATOM 530 C CA . LEU A 1 73 ? -0.274 -8.803 -10.506 1.00 98.56 73 LEU A CA 1
ATOM 531 C C . LEU A 1 73 ? -1.204 -9.284 -11.623 1.00 98.56 73 LEU A C 1
ATOM 533 O O . LEU A 1 73 ? -0.815 -9.285 -12.791 1.00 98.56 73 LEU A O 1
ATOM 537 N N . ALA A 1 74 ? -2.441 -9.641 -11.272 1.00 98.12 74 ALA A N 1
ATOM 538 C CA . ALA A 1 74 ? -3.416 -10.168 -12.219 1.00 98.12 74 ALA A CA 1
ATOM 539 C C . ALA A 1 74 ? -3.940 -9.097 -13.188 1.00 98.12 74 ALA A C 1
ATOM 541 O O . ALA A 1 74 ? -4.091 -9.361 -14.378 1.00 98.12 74 ALA A O 1
ATOM 542 N N . GLY A 1 75 ? -4.219 -7.892 -12.687 1.00 97.62 75 GLY A N 1
ATOM 543 C CA . GLY A 1 75 ? -4.863 -6.825 -13.451 1.00 97.62 75 GLY A CA 1
ATOM 544 C C . GLY A 1 75 ? -3.917 -6.041 -14.355 1.00 97.62 75 GLY A C 1
ATOM 545 O O . GLY A 1 75 ? -4.346 -5.550 -15.395 1.00 97.62 75 GLY A O 1
ATOM 546 N N . LEU A 1 76 ? -2.639 -5.920 -13.978 1.00 97.19 76 LEU A N 1
ATOM 547 C CA . LEU A 1 76 ? -1.669 -5.087 -14.701 1.00 97.19 76 LEU A CA 1
ATOM 548 C C . LEU A 1 76 ? -0.535 -5.891 -15.343 1.00 97.19 76 LEU A C 1
ATOM 550 O O . LEU A 1 76 ? 0.289 -5.317 -16.051 1.00 97.19 76 LEU A O 1
ATOM 554 N N . GLY A 1 77 ? -0.455 -7.202 -15.098 1.00 95.62 77 GLY A N 1
ATOM 555 C CA . GLY A 1 77 ? 0.661 -8.022 -15.575 1.00 95.62 77 GLY A CA 1
ATOM 556 C C . GLY A 1 77 ? 1.994 -7.627 -14.932 1.00 95.62 77 GLY A C 1
ATOM 557 O O . GLY A 1 77 ? 3.048 -7.714 -15.568 1.00 95.62 77 GLY A O 1
ATOM 558 N N . ALA A 1 78 ? 1.956 -7.147 -13.685 1.00 97.81 78 ALA A N 1
ATOM 559 C CA . ALA A 1 78 ? 3.160 -6.827 -12.935 1.00 97.81 78 ALA A CA 1
ATOM 560 C C . ALA A 1 78 ? 4.005 -8.094 -12.710 1.00 97.81 78 ALA A C 1
ATOM 562 O O . ALA A 1 78 ? 3.492 -9.183 -12.464 1.00 97.81 78 ALA A O 1
ATOM 563 N N . ALA A 1 79 ? 5.327 -7.954 -12.775 1.00 97.44 79 ALA A N 1
ATOM 564 C CA . ALA A 1 79 ? 6.272 -9.045 -12.552 1.00 97.44 79 ALA A CA 1
ATOM 565 C C . ALA A 1 79 ? 6.464 -9.364 -11.059 1.00 97.44 79 ALA A C 1
ATOM 567 O O . ALA A 1 79 ? 6.870 -10.471 -10.705 1.00 97.44 79 ALA A O 1
ATOM 568 N N . ARG A 1 80 ? 6.253 -8.372 -10.186 1.00 97.94 80 ARG A N 1
ATOM 569 C CA . ARG A 1 80 ? 6.229 -8.485 -8.717 1.00 97.94 80 ARG A CA 1
ATOM 570 C C . ARG A 1 80 ? 5.602 -7.230 -8.110 1.00 97.94 80 ARG A C 1
ATOM 572 O O . ARG A 1 80 ? 5.367 -6.256 -8.818 1.00 97.94 80 ARG A O 1
ATOM 579 N N . VAL A 1 81 ? 5.419 -7.227 -6.794 1.00 98.50 81 VAL A N 1
ATOM 580 C CA . VAL A 1 81 ? 4.955 -6.061 -6.031 1.00 98.50 81 VAL A CA 1
ATOM 581 C C . VAL A 1 81 ? 5.971 -5.729 -4.940 1.00 98.50 81 VAL A C 1
ATOM 583 O O . VAL A 1 81 ? 6.581 -6.624 -4.349 1.00 98.50 81 VAL A O 1
ATOM 586 N N . ASN A 1 82 ? 6.212 -4.443 -4.705 1.00 98.19 82 ASN A N 1
ATOM 587 C CA . ASN A 1 82 ? 6.977 -3.953 -3.562 1.00 98.19 82 ASN A CA 1
ATOM 588 C C . ASN A 1 82 ? 6.023 -3.358 -2.526 1.00 98.19 82 ASN A C 1
ATOM 590 O O . ASN A 1 82 ? 5.062 -2.685 -2.891 1.00 98.19 82 ASN A O 1
ATOM 594 N N . TYR A 1 83 ? 6.307 -3.623 -1.252 1.00 98.00 83 TYR A N 1
ATOM 595 C CA . TYR A 1 83 ? 5.531 -3.148 -0.112 1.00 98.00 83 TYR A CA 1
ATOM 596 C C . TYR A 1 83 ? 6.461 -2.362 0.802 1.00 98.00 83 TYR A C 1
ATOM 598 O O . TYR A 1 83 ? 7.427 -2.926 1.319 1.00 98.00 83 TYR A O 1
ATOM 606 N N . GLU A 1 84 ? 6.188 -1.076 0.996 1.00 95.25 84 GLU A N 1
ATOM 607 C CA . GLU A 1 84 ? 7.059 -0.191 1.768 1.00 95.25 84 GLU A CA 1
ATOM 608 C C . GLU A 1 84 ? 6.273 0.504 2.885 1.00 95.25 84 GLU A C 1
ATOM 610 O O . GLU A 1 84 ? 5.239 1.132 2.650 1.00 95.25 84 GLU A O 1
ATOM 615 N N . PHE A 1 85 ? 6.790 0.385 4.111 1.00 93.44 85 PHE A N 1
ATOM 616 C CA . PHE A 1 85 ? 6.341 1.121 5.290 1.00 93.44 85 PHE A CA 1
ATOM 617 C C . PHE A 1 85 ? 7.435 2.115 5.669 1.00 93.44 85 PHE A C 1
ATOM 619 O O . PHE A 1 85 ? 8.559 1.695 5.951 1.00 93.44 85 PHE A O 1
ATOM 626 N N . TRP A 1 86 ? 7.131 3.411 5.688 1.00 92.12 86 TRP A N 1
ATOM 627 C CA . TRP A 1 86 ? 8.105 4.427 6.103 1.00 92.12 86 TRP A CA 1
ATOM 628 C C . TRP A 1 86 ? 7.682 5.122 7.386 1.00 92.12 86 TRP A C 1
ATOM 630 O O . TRP A 1 86 ? 8.369 4.996 8.391 1.00 92.12 86 TRP A O 1
ATOM 640 N N . GLY A 1 87 ? 6.577 5.871 7.352 1.00 90.19 87 GLY A N 1
ATOM 641 C CA . GLY A 1 87 ? 6.021 6.539 8.533 1.00 90.19 87 GLY A CA 1
ATOM 642 C C . GLY A 1 87 ? 6.906 7.622 9.175 1.00 90.19 87 GLY A C 1
ATOM 643 O O . GLY A 1 87 ? 6.570 8.131 10.234 1.00 90.19 87 GLY A O 1
ATOM 644 N N . ASN A 1 88 ? 8.049 7.985 8.579 1.00 91.75 88 ASN A N 1
ATOM 645 C CA . ASN A 1 88 ? 8.994 8.916 9.214 1.00 91.75 88 ASN A CA 1
ATOM 646 C C . ASN A 1 88 ? 8.516 10.380 9.190 1.00 91.75 88 ASN A C 1
ATOM 648 O O . ASN A 1 88 ? 8.786 11.123 10.127 1.00 91.75 88 ASN A O 1
ATOM 652 N N . LEU A 1 89 ? 7.849 10.805 8.108 1.00 88.88 89 LEU A N 1
ATOM 653 C CA . LEU A 1 89 ? 7.349 12.180 7.945 1.00 88.88 89 LEU A CA 1
ATOM 654 C C . LEU A 1 89 ? 5.882 12.317 8.373 1.00 88.88 89 LEU A C 1
ATOM 656 O O . LEU A 1 89 ? 5.525 13.279 9.044 1.00 88.88 89 LEU A O 1
ATOM 660 N N . ASP A 1 90 ? 5.048 11.349 7.992 1.00 89.44 90 ASP A N 1
ATOM 661 C CA . ASP A 1 90 ? 3.669 11.207 8.461 1.00 89.44 90 ASP A CA 1
ATOM 662 C C . ASP A 1 90 ? 3.604 9.921 9.306 1.00 89.44 90 ASP A C 1
ATOM 664 O O . ASP A 1 90 ? 3.631 8.830 8.728 1.00 89.44 90 ASP A O 1
ATOM 668 N N . PRO A 1 91 ? 3.608 10.014 10.651 1.00 92.88 91 PRO A N 1
ATOM 669 C CA . PRO A 1 91 ? 3.732 8.873 11.561 1.00 92.88 91 PRO A CA 1
ATOM 670 C C . PRO A 1 91 ? 2.406 8.128 11.732 1.00 92.88 91 PRO A C 1
ATOM 672 O O . PRO A 1 91 ? 1.898 7.950 12.840 1.00 92.88 91 PRO A O 1
ATOM 675 N N . THR A 1 92 ? 1.842 7.700 10.611 1.00 95.12 92 THR A N 1
ATOM 676 C CA . THR A 1 92 ? 0.626 6.901 10.513 1.00 95.12 92 THR A CA 1
ATOM 677 C C . THR A 1 92 ? 0.902 5.645 9.690 1.00 95.12 92 THR A C 1
ATOM 679 O O . THR A 1 92 ? 1.738 5.638 8.788 1.00 95.12 92 THR A O 1
ATOM 682 N N . LEU A 1 93 ? 0.212 4.551 9.995 1.00 97.25 93 LEU A N 1
ATOM 683 C CA . LEU A 1 93 ? 0.352 3.278 9.310 1.00 97.25 93 LEU A CA 1
ATOM 684 C C . LEU A 1 93 ? -0.292 3.378 7.930 1.00 97.25 93 LEU A C 1
ATOM 686 O O . LEU A 1 93 ? -1.511 3.282 7.772 1.00 97.25 93 LEU A O 1
ATOM 690 N N . HIS A 1 94 ? 0.570 3.538 6.940 1.00 97.62 94 HIS A N 1
ATOM 691 C CA . HIS A 1 94 ? 0.240 3.414 5.538 1.00 97.62 94 HIS A CA 1
ATOM 692 C C . HIS A 1 94 ? 1.312 2.594 4.826 1.00 97.62 94 HIS A C 1
ATOM 694 O O . HIS A 1 94 ? 2.485 2.591 5.208 1.00 97.62 94 HIS A O 1
ATOM 700 N N . THR A 1 95 ? 0.895 1.875 3.793 1.00 97.94 95 THR A N 1
ATOM 701 C CA . THR A 1 95 ? 1.765 1.024 2.988 1.00 97.94 95 THR A CA 1
ATOM 702 C C . THR A 1 95 ? 1.716 1.481 1.551 1.00 97.94 95 THR A C 1
ATOM 704 O O . THR A 1 95 ? 0.649 1.487 0.937 1.00 97.94 95 THR A O 1
ATOM 707 N N . HIS A 1 96 ? 2.884 1.784 1.001 1.00 97.50 96 HIS A N 1
ATOM 708 C CA . HIS A 1 96 ? 3.059 1.966 -0.430 1.00 97.50 96 HIS A CA 1
ATOM 709 C C . HIS A 1 96 ? 3.119 0.588 -1.090 1.00 97.50 96 HIS A C 1
ATOM 711 O O . HIS A 1 96 ? 3.957 -0.239 -0.727 1.00 97.50 96 HIS A O 1
ATOM 717 N N . ILE A 1 97 ? 2.209 0.330 -2.028 1.00 98.50 97 ILE A N 1
ATOM 718 C CA . ILE A 1 97 ? 2.081 -0.940 -2.743 1.00 98.50 97 ILE A CA 1
ATOM 719 C C . ILE A 1 97 ? 2.333 -0.653 -4.219 1.00 98.50 97 ILE A C 1
ATOM 721 O O . ILE A 1 97 ? 1.496 -0.064 -4.903 1.00 98.50 97 ILE A O 1
ATOM 725 N N . VAL A 1 98 ? 3.519 -1.024 -4.696 1.00 98.25 98 VAL A N 1
ATOM 726 C CA . VAL A 1 98 ? 4.013 -0.611 -6.014 1.00 98.25 98 VAL A CA 1
ATOM 727 C C . VAL A 1 98 ? 4.170 -1.834 -6.919 1.00 98.25 98 VAL A C 1
ATOM 729 O O . VAL A 1 98 ? 5.035 -2.678 -6.646 1.00 98.25 98 VAL A O 1
ATOM 732 N N . PRO A 1 99 ? 3.381 -1.960 -8.002 1.00 98.31 99 PRO A N 1
ATOM 733 C CA . PRO A 1 99 ? 3.622 -2.982 -9.010 1.00 98.31 99 PRO A CA 1
ATOM 734 C C . PRO A 1 99 ? 4.926 -2.682 -9.753 1.00 98.31 99 PRO A C 1
ATOM 736 O O . PRO A 1 99 ? 5.200 -1.544 -10.123 1.00 98.31 99 PRO A O 1
ATOM 739 N N . ARG A 1 100 ? 5.737 -3.716 -9.972 1.00 98.19 100 ARG A N 1
ATOM 740 C CA . ARG A 1 100 ? 7.002 -3.649 -10.713 1.00 98.19 100 ARG A CA 1
ATOM 741 C C . ARG A 1 100 ? 6.873 -4.428 -12.007 1.00 98.19 100 ARG A C 1
ATOM 743 O O . ARG A 1 100 ? 6.299 -5.517 -12.013 1.00 98.19 100 ARG A O 1
ATOM 750 N N . PHE A 1 101 ? 7.452 -3.927 -13.084 1.00 97.69 101 PHE A N 1
ATOM 751 C CA . PHE A 1 101 ? 7.270 -4.460 -14.427 1.00 97.69 101 PHE A CA 1
ATOM 752 C C . PHE A 1 101 ? 8.596 -4.869 -15.072 1.00 97.69 101 PHE A C 1
ATOM 754 O O . PHE A 1 101 ? 9.663 -4.331 -14.780 1.00 97.69 101 PHE A O 1
ATOM 761 N N . SER A 1 102 ? 8.537 -5.839 -15.984 1.00 97.00 102 SER A N 1
ATOM 762 C CA . SER A 1 102 ? 9.718 -6.310 -16.721 1.00 97.00 102 SER A CA 1
ATOM 763 C C . SER A 1 102 ? 10.269 -5.272 -17.701 1.00 97.00 102 SER A C 1
ATOM 765 O O . SER A 1 102 ? 11.456 -5.321 -18.016 1.00 97.00 102 SER A O 1
ATOM 767 N N . TRP A 1 103 ? 9.426 -4.341 -18.158 1.00 96.38 103 TRP A N 1
ATOM 768 C CA . TRP A 1 103 ? 9.795 -3.272 -19.086 1.00 96.38 103 TRP A CA 1
ATOM 769 C C . TRP A 1 103 ? 10.547 -2.114 -18.419 1.00 96.38 103 TRP A C 1
ATOM 771 O O . TRP A 1 103 ? 11.097 -1.272 -19.127 1.00 96.38 103 TRP A O 1
ATOM 781 N N . GLU A 1 104 ? 10.586 -2.053 -17.083 1.00 97.75 104 GLU A N 1
ATOM 782 C CA . GLU A 1 104 ? 11.345 -1.024 -16.370 1.00 97.75 104 GLU A CA 1
ATOM 783 C C . GLU A 1 104 ? 12.830 -1.059 -16.782 1.00 97.75 104 GLU A C 1
ATOM 785 O O . GLU A 1 104 ? 13.407 -2.152 -16.894 1.00 97.75 104 GLU A O 1
ATOM 790 N N . PRO A 1 105 ? 13.494 0.106 -16.947 1.00 97.19 105 PRO A N 1
ATOM 791 C CA . PRO A 1 105 ? 14.928 0.153 -17.205 1.00 97.19 105 PRO A CA 1
ATOM 792 C C . PRO A 1 105 ? 15.703 -0.660 -16.166 1.00 97.19 105 PRO A C 1
ATOM 794 O O . PRO A 1 105 ? 15.469 -0.542 -14.962 1.00 97.19 105 PRO A O 1
ATOM 797 N N . ALA A 1 106 ? 16.651 -1.485 -16.618 1.00 96.38 106 ALA A N 1
ATOM 798 C CA . ALA A 1 106 ? 17.346 -2.430 -15.744 1.00 96.38 106 ALA A CA 1
ATOM 799 C C . ALA A 1 106 ? 18.056 -1.754 -14.554 1.00 96.38 106 ALA A C 1
ATOM 801 O O . ALA A 1 106 ? 18.085 -2.327 -13.467 1.00 96.38 106 ALA A O 1
ATOM 802 N N . SER A 1 107 ? 18.570 -0.534 -14.744 1.00 96.81 107 SER A N 1
ATOM 803 C CA . SER A 1 107 ? 19.196 0.277 -13.693 1.00 96.81 107 SER A CA 1
ATOM 804 C C . SER A 1 107 ? 18.213 0.763 -12.624 1.00 96.81 107 SER A C 1
ATOM 806 O O . SER A 1 107 ? 18.604 0.896 -11.471 1.00 96.81 107 SER A O 1
ATOM 808 N N . LEU A 1 108 ? 16.946 0.991 -12.976 1.00 97.25 108 LEU A N 1
ATOM 809 C CA . LEU A 1 108 ? 15.899 1.434 -12.048 1.00 97.25 108 LEU A CA 1
ATOM 810 C C . LEU A 1 108 ? 15.206 0.248 -11.364 1.00 97.25 108 LEU A C 1
ATOM 812 O O . LEU A 1 108 ? 14.841 0.309 -10.191 1.00 97.25 108 LEU A O 1
ATOM 816 N N . ARG A 1 109 ? 15.072 -0.878 -12.074 1.00 95.25 109 ARG A N 1
ATOM 817 C CA . ARG A 1 109 ? 14.369 -2.077 -11.589 1.00 95.25 109 ARG A CA 1
ATOM 818 C C . ARG A 1 109 ? 15.013 -2.721 -10.355 1.00 95.25 109 ARG A C 1
ATOM 820 O O . ARG A 1 109 ? 14.349 -3.456 -9.627 1.00 95.25 109 ARG A O 1
ATOM 827 N N . VAL A 1 110 ? 16.303 -2.472 -10.132 1.00 95.44 110 VAL A N 1
ATOM 828 C CA . VAL A 1 110 ? 17.057 -2.978 -8.971 1.00 95.44 110 VAL A CA 1
ATOM 829 C C . VAL A 1 110 ? 16.978 -2.062 -7.748 1.00 95.44 110 VAL A C 1
ATOM 831 O O . VAL A 1 110 ? 17.392 -2.469 -6.666 1.00 95.44 110 VAL A O 1
ATOM 834 N N . LEU A 1 111 ? 16.449 -0.847 -7.906 1.00 97.00 111 LEU A N 1
ATOM 835 C CA . LEU A 1 111 ? 16.316 0.127 -6.830 1.00 97.00 111 LEU A CA 1
ATOM 836 C C . LEU A 1 111 ? 14.923 0.038 -6.175 1.00 97.00 111 LEU A C 1
ATOM 838 O O . LEU A 1 111 ? 13.947 -0.375 -6.826 1.00 97.00 111 LEU A O 1
ATOM 842 N N . PRO A 1 112 ? 14.803 0.443 -4.896 1.00 94.56 112 PRO A N 1
ATOM 843 C CA . PRO A 1 112 ? 13.509 0.735 -4.285 1.00 94.56 112 PRO A CA 1
ATOM 844 C C . PRO A 1 112 ? 12.731 1.755 -5.133 1.00 94.56 112 PRO A C 1
ATOM 846 O O . PRO A 1 112 ? 13.362 2.682 -5.650 1.00 94.56 112 PRO A O 1
ATOM 849 N N . PRO A 1 113 ? 11.394 1.645 -5.269 1.00 93.56 113 PRO A N 1
ATOM 850 C CA . PRO A 1 113 ? 10.588 2.579 -6.060 1.00 93.56 113 PRO A CA 1
ATOM 851 C C . PRO A 1 113 ? 10.880 4.050 -5.757 1.00 93.56 113 PRO A C 1
ATOM 853 O O . PRO A 1 113 ? 11.116 4.820 -6.682 1.00 93.56 113 PRO A O 1
ATOM 856 N N . ARG A 1 114 ? 10.992 4.394 -4.468 1.00 90.12 114 ARG A N 1
ATOM 857 C CA . ARG A 1 114 ? 11.359 5.736 -3.997 1.00 90.12 114 ARG A CA 1
ATOM 858 C C . ARG A 1 114 ? 12.675 6.256 -4.575 1.00 90.12 114 ARG A C 1
ATOM 860 O O . ARG A 1 114 ? 12.819 7.430 -4.843 1.00 90.12 114 ARG A O 1
ATOM 867 N N . GLN A 1 115 ? 13.679 5.396 -4.722 1.00 93.50 115 GLN A N 1
ATOM 868 C CA . GLN A 1 115 ? 14.982 5.807 -5.259 1.00 93.50 115 GLN A CA 1
ATOM 869 C C . GLN A 1 115 ? 15.001 5.806 -6.788 1.00 93.50 115 GLN A C 1
ATOM 871 O O . GLN A 1 115 ? 15.819 6.491 -7.393 1.00 93.50 115 GLN A O 1
ATOM 876 N N . ALA A 1 116 ? 14.147 4.994 -7.408 1.00 94.94 116 ALA A N 1
ATOM 877 C CA . ALA A 1 116 ? 14.070 4.857 -8.853 1.00 94.94 116 ALA A CA 1
ATOM 878 C C . ALA A 1 116 ? 13.259 5.974 -9.524 1.00 94.94 116 ALA A C 1
ATOM 880 O O . ALA A 1 116 ? 13.549 6.304 -10.674 1.00 94.94 116 ALA A O 1
ATOM 881 N N . TYR A 1 117 ? 12.229 6.491 -8.844 1.00 91.56 117 TYR A N 1
ATOM 882 C CA . TYR A 1 117 ? 11.174 7.284 -9.476 1.00 91.56 117 TYR A CA 1
ATOM 883 C C . TYR A 1 117 ? 10.738 8.551 -8.718 1.00 91.56 117 TYR A C 1
ATOM 885 O O . TYR A 1 117 ? 9.846 9.236 -9.225 1.00 91.56 117 TYR A O 1
ATOM 893 N N . ASP A 1 118 ? 11.327 8.861 -7.556 1.00 80.81 118 ASP A N 1
ATOM 894 C CA . ASP A 1 118 ? 11.128 10.163 -6.888 1.00 80.81 118 ASP A CA 1
ATOM 895 C C . ASP A 1 118 ? 12.099 11.239 -7.399 1.00 80.81 118 ASP A C 1
ATOM 897 O O . ASP A 1 118 ? 13.220 10.889 -7.844 1.00 80.81 118 ASP A O 1
#